Protein AF-A0A482WJI7-F1 (afdb_monomer)

Radius of gyration: 17.27 Å; Cα contacts (8 Å, |Δi|>4): 48; chains: 1; bounding box: 42×21×42 Å

Mean predicted aligned error: 4.36 Å

Secondary structure (DSSP, 8-state):
----HHHHHHHHHHHHSS--TT-S-HHHHHHHHHHHHHHHHHHHHH-HHHHTSTTHHHHHHTHHHHHHHHHHHHHHHHHHHHHHTSSPPPHHHHHHHHTT---

Solvent-accessible surface area (backbone atoms only — not comparable to full-atom values): 6239 Å² total; per-residue (Å²): 133,92,71,54,71,68,57,46,51,41,51,57,49,49,70,70,42,58,95,62,90,88,56,92,56,55,69,62,47,50,54,51,33,52,50,46,52,49,53,42,50,52,53,40,69,75,30,72,75,46,62,72,38,84,66,42,72,61,57,56,61,55,46,55,62,55,50,52,55,53,50,51,54,51,50,54,53,52,51,51,51,54,74,67,58,82,58,85,77,55,73,74,60,56,54,57,52,68,81,66,54,96,120

Structure (mmCIF, N/CA/C/O backbone):
data_AF-A0A482WJI7-F1
#
_entry.id   AF-A0A482WJI7-F1
#
loop_
_atom_site.group_PDB
_atom_site.id
_atom_site.type_symbol
_atom_site.label_atom_id
_atom_site.label_alt_id
_atom_site.label_comp_id
_atom_site.label_asym_id
_atom_site.label_entity_id
_atom_site.label_seq_id
_atom_site.pdbx_PDB_ins_code
_atom_site.Cartn_x
_atom_site.Cartn_y
_atom_site.Cartn_z
_atom_site.occupancy
_atom_site.B_iso_or_equiv
_atom_site.auth_seq_id
_atom_site.auth_comp_id
_atom_site.auth_asym_id
_atom_site.auth_atom_id
_atom_site.pdbx_PDB_model_num
ATOM 1 N N . MET A 1 1 ? 6.010 0.392 16.652 1.00 81.25 1 MET A N 1
ATOM 2 C CA . MET A 1 1 ? 4.534 0.467 16.588 1.00 81.25 1 MET A CA 1
ATOM 3 C C . MET A 1 1 ? 4.062 -0.964 16.499 1.00 81.25 1 MET A C 1
ATOM 5 O O . MET A 1 1 ? 4.483 -1.645 15.581 1.00 81.25 1 MET A O 1
ATOM 9 N N . GLU A 1 2 ? 3.310 -1.446 17.476 1.00 89.38 2 GLU A N 1
ATOM 10 C CA . GLU A 1 2 ? 2.756 -2.802 17.413 1.00 89.38 2 GLU A CA 1
ATOM 11 C C . GLU A 1 2 ? 1.526 -2.777 16.515 1.00 89.38 2 GLU A C 1
ATOM 13 O O . GLU A 1 2 ? 0.621 -1.967 16.748 1.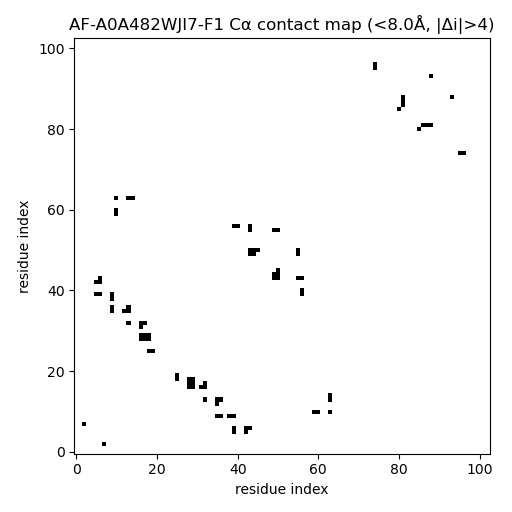00 89.38 2 GLU A O 1
ATOM 18 N N . VAL A 1 3 ? 1.526 -3.621 15.489 1.00 94.81 3 VAL A N 1
ATOM 19 C CA . VAL A 1 3 ? 0.455 -3.744 14.501 1.00 94.81 3 VAL A CA 1
ATOM 20 C C . VAL A 1 3 ? 0.023 -5.197 14.488 1.00 94.81 3 VAL A C 1
ATOM 22 O O . VAL A 1 3 ? 0.852 -6.075 14.263 1.00 94.81 3 VAL A O 1
ATOM 25 N N . ASP A 1 4 ? -1.251 -5.445 14.776 1.00 95.38 4 ASP A N 1
ATOM 26 C CA . ASP A 1 4 ? -1.810 -6.787 14.671 1.00 95.38 4 ASP A CA 1
ATOM 27 C C . ASP A 1 4 ? -1.984 -7.204 13.201 1.00 95.38 4 ASP A C 1
ATOM 29 O O . ASP A 1 4 ? -1.907 -6.389 12.276 1.00 95.38 4 ASP A O 1
ATOM 33 N N . ILE A 1 5 ? -2.216 -8.497 12.980 1.00 97.44 5 ILE A N 1
ATOM 34 C CA . ILE A 1 5 ? -2.281 -9.072 11.634 1.00 97.44 5 ILE A CA 1
ATOM 35 C C . ILE A 1 5 ? -3.422 -8.492 10.785 1.00 97.44 5 ILE A C 1
ATOM 37 O O . ILE A 1 5 ? -3.245 -8.293 9.584 1.00 97.44 5 ILE A O 1
ATOM 41 N N . SER A 1 6 ? -4.564 -8.168 11.394 1.00 97.06 6 SER A N 1
ATOM 42 C CA . SER A 1 6 ? -5.735 -7.635 10.691 1.00 97.06 6 SER A CA 1
ATOM 43 C C . SER A 1 6 ? -5.485 -6.204 10.222 1.00 97.06 6 SER A C 1
ATOM 45 O O . SER A 1 6 ? -5.748 -5.865 9.063 1.00 97.06 6 SER A O 1
ATOM 47 N N . ALA A 1 7 ? -4.913 -5.370 11.094 1.00 97.19 7 ALA A N 1
ATOM 48 C CA . ALA A 1 7 ? -4.511 -4.015 10.745 1.00 97.19 7 ALA A CA 1
ATOM 49 C C . ALA A 1 7 ? -3.410 -4.020 9.674 1.00 97.19 7 ALA A C 1
ATOM 51 O O . ALA A 1 7 ? -3.474 -3.245 8.716 1.00 97.19 7 ALA A O 1
ATOM 52 N N . PHE A 1 8 ? -2.436 -4.926 9.792 1.00 97.88 8 PHE A N 1
ATOM 53 C CA . PHE A 1 8 ? -1.368 -5.078 8.806 1.00 97.88 8 PHE A CA 1
ATOM 54 C C . PHE A 1 8 ? -1.904 -5.500 7.432 1.00 97.88 8 PHE A C 1
ATOM 56 O O . PHE A 1 8 ? -1.549 -4.885 6.428 1.00 97.88 8 PHE A O 1
ATOM 63 N N . ALA A 1 9 ? -2.822 -6.470 7.379 1.00 98.38 9 ALA A N 1
ATOM 64 C CA . ALA A 1 9 ? -3.457 -6.897 6.134 1.00 98.38 9 ALA A CA 1
ATOM 65 C C . ALA A 1 9 ? -4.189 -5.738 5.432 1.00 98.38 9 ALA A C 1
ATOM 67 O O . ALA A 1 9 ? -4.058 -5.570 4.217 1.00 98.38 9 ALA A O 1
ATOM 68 N N . CYS A 1 10 ? -4.892 -4.889 6.191 1.00 98.31 10 CYS A N 1
ATOM 69 C CA . CYS A 1 10 ? -5.524 -3.689 5.640 1.00 98.31 10 CYS A CA 1
ATOM 70 C C . CYS A 1 10 ? -4.491 -2.703 5.071 1.00 98.31 10 CYS A C 1
ATOM 72 O O . CYS A 1 10 ? -4.703 -2.162 3.990 1.00 98.31 10 CYS A O 1
ATOM 74 N N . LEU A 1 11 ? -3.357 -2.486 5.748 1.00 98.06 11 LEU A N 1
ATOM 75 C CA . LEU A 1 11 ? -2.287 -1.617 5.238 1.00 98.06 11 LEU A CA 1
ATOM 76 C C . LEU A 1 11 ? -1.645 -2.164 3.956 1.00 98.06 11 LEU A C 1
ATOM 78 O O . LEU A 1 11 ? -1.406 -1.402 3.016 1.00 98.06 11 LEU A O 1
ATOM 82 N N . CYS A 1 12 ? -1.406 -3.474 3.880 1.00 98.00 12 CYS A N 1
ATOM 83 C CA . CYS A 1 12 ? -0.937 -4.118 2.652 1.00 98.00 12 CYS A CA 1
ATOM 84 C C . CYS A 1 12 ? -1.938 -3.913 1.508 1.00 98.00 12 CYS A C 1
ATOM 86 O O . CYS A 1 12 ? -1.551 -3.494 0.416 1.00 98.00 12 CYS A O 1
ATOM 88 N N . ALA A 1 13 ? -3.229 -4.128 1.775 1.00 98.25 13 ALA A N 1
ATOM 89 C CA . ALA A 1 13 ? -4.282 -3.902 0.794 1.00 98.25 13 ALA A CA 1
ATOM 90 C C . ALA A 1 13 ? -4.337 -2.434 0.344 1.00 98.25 13 ALA A C 1
ATOM 92 O O . ALA A 1 13 ? -4.399 -2.185 -0.853 1.00 98.25 13 ALA A O 1
ATOM 93 N N . LEU A 1 14 ? -4.222 -1.461 1.254 1.00 97.94 14 LEU A N 1
ATOM 94 C CA . LEU A 1 14 ? -4.191 -0.027 0.921 1.00 97.94 14 LEU A CA 1
ATOM 95 C C . LEU A 1 14 ? -2.927 0.407 0.168 1.00 97.94 14 LEU A C 1
ATOM 97 O O . LEU A 1 14 ? -2.946 1.421 -0.527 1.00 97.94 14 LEU A O 1
ATOM 101 N N . THR A 1 15 ? -1.831 -0.344 0.279 1.00 96.38 15 THR A N 1
ATOM 102 C CA . THR A 1 15 ? -0.618 -0.093 -0.518 1.00 96.38 15 THR A CA 1
ATOM 103 C C . THR A 1 15 ? -0.854 -0.423 -1.996 1.00 96.38 15 THR A C 1
ATOM 105 O O . THR A 1 15 ? -0.356 0.279 -2.882 1.00 96.38 15 THR A O 1
ATOM 108 N N . LEU A 1 16 ? -1.641 -1.472 -2.261 1.00 95.88 16 LEU A N 1
ATOM 109 C CA . LEU A 1 16 ? -2.020 -1.906 -3.605 1.00 95.88 16 LEU A CA 1
ATOM 110 C C . LEU A 1 16 ? -3.223 -1.117 -4.149 1.00 95.88 16 LEU A C 1
ATOM 112 O O . LEU A 1 16 ? -3.177 -0.596 -5.261 1.00 95.88 16 LEU A O 1
ATOM 116 N N . ILE A 1 17 ? -4.291 -1.028 -3.357 1.00 97.12 17 ILE A N 1
ATOM 117 C CA . ILE A 1 17 ? -5.560 -0.380 -3.690 1.00 97.12 17 ILE A CA 1
ATOM 118 C C . ILE A 1 17 ? -5.476 1.091 -3.294 1.00 97.12 17 ILE A C 1
ATOM 120 O O . ILE A 1 17 ? -5.840 1.504 -2.193 1.00 97.12 17 ILE A O 1
ATOM 124 N N . THR A 1 18 ? -4.955 1.885 -4.217 1.00 93.38 18 THR A N 1
ATOM 125 C CA . THR A 1 18 ? -4.818 3.331 -4.082 1.00 93.38 18 THR A CA 1
ATOM 126 C C . THR A 1 18 ? -4.967 3.967 -5.456 1.00 93.38 18 THR A C 1
ATOM 128 O O . THR A 1 18 ? -4.762 3.303 -6.475 1.00 93.38 18 THR A O 1
ATOM 131 N N . GLU A 1 19 ? -5.329 5.242 -5.495 1.00 89.94 19 GLU A N 1
ATOM 132 C CA . GLU A 1 19 ? -5.431 5.985 -6.743 1.00 89.94 19 GLU A CA 1
ATOM 133 C C . GLU A 1 19 ? -4.088 6.001 -7.492 1.00 89.94 19 GLU A C 1
ATOM 135 O O . GLU A 1 19 ? -3.007 6.153 -6.908 1.00 89.94 19 GLU A O 1
ATOM 140 N N . ARG A 1 20 ? -4.162 5.799 -8.809 1.00 90.88 20 ARG A N 1
ATOM 141 C CA . ARG A 1 20 ? -3.031 5.810 -9.738 1.00 90.88 20 ARG A CA 1
ATOM 142 C C . ARG A 1 20 ? -3.473 6.463 -11.042 1.00 90.88 20 ARG A C 1
ATOM 144 O O . ARG A 1 20 ? -4.613 6.291 -11.473 1.00 90.88 20 ARG A O 1
ATOM 151 N N . HIS A 1 21 ? -2.557 7.163 -11.699 1.00 88.94 21 HIS A N 1
ATOM 152 C CA . HIS A 1 21 ? -2.799 7.675 -13.044 1.00 88.94 21 HIS A CA 1
ATOM 153 C C . HIS A 1 21 ? -3.005 6.519 -14.035 1.00 88.94 21 HIS A C 1
ATOM 155 O O . HIS A 1 21 ? -2.390 5.461 -13.906 1.00 88.94 21 HIS A O 1
ATOM 161 N N . GLY A 1 22 ? -3.896 6.709 -15.011 1.00 90.19 22 GLY A N 1
ATOM 162 C CA . GLY A 1 22 ? -4.171 5.717 -16.059 1.00 90.19 22 GLY A CA 1
ATOM 163 C C . GLY A 1 22 ? -5.129 4.583 -15.670 1.00 90.19 22 GLY A C 1
ATOM 164 O O . GLY A 1 22 ? -5.336 3.663 -16.463 1.00 90.19 22 GLY A O 1
ATOM 165 N N . LEU A 1 23 ? -5.744 4.623 -14.481 1.00 94.31 23 LEU A N 1
ATOM 166 C CA . LEU A 1 23 ? -6.798 3.672 -14.122 1.00 94.31 23 LEU A CA 1
ATOM 167 C C . LEU A 1 23 ? -8.006 3.817 -15.059 1.00 94.31 23 LEU A C 1
ATOM 169 O O . LEU A 1 23 ? -8.533 4.910 -15.241 1.00 94.31 23 LEU A O 1
ATOM 173 N N . LYS A 1 24 ? -8.489 2.692 -15.602 1.00 96.81 24 LYS A N 1
ATOM 174 C CA . LYS A 1 24 ? -9.710 2.659 -16.430 1.00 96.81 24 LYS A CA 1
ATOM 175 C C . LYS A 1 24 ? -10.973 2.965 -15.623 1.00 96.81 24 LYS A C 1
ATOM 177 O O . LYS A 1 24 ? -11.904 3.563 -16.142 1.00 96.81 24 LYS A O 1
ATOM 182 N N . GLU A 1 25 ? -11.004 2.531 -14.363 1.00 97.38 25 GLU A N 1
ATOM 183 C CA . GLU A 1 25 ? -12.168 2.649 -13.479 1.00 97.38 25 GLU A CA 1
ATOM 184 C C . GLU A 1 25 ? -11.765 3.227 -12.106 1.00 97.38 25 GLU A C 1
ATOM 186 O O . GLU A 1 25 ? -11.830 2.517 -11.097 1.00 97.38 25 GLU A O 1
ATOM 191 N N . PRO A 1 26 ? -11.325 4.500 -12.036 1.00 95.38 26 PRO A N 1
ATOM 192 C CA . PRO A 1 26 ? -10.798 5.100 -10.804 1.00 95.38 26 PRO A CA 1
ATOM 193 C C . PRO A 1 26 ? -11.819 5.071 -9.657 1.00 95.38 26 PRO A C 1
ATOM 195 O O . PRO A 1 26 ? -11.484 4.670 -8.545 1.00 95.38 26 PRO A O 1
ATOM 198 N N . ASN A 1 27 ? -13.093 5.343 -9.955 1.00 97.19 27 ASN A N 1
ATOM 199 C CA . ASN A 1 27 ? -14.178 5.330 -8.967 1.00 97.19 27 ASN A CA 1
ATOM 200 C C . ASN A 1 27 ? -14.363 3.956 -8.297 1.00 97.19 27 ASN A C 1
ATOM 202 O O . ASN A 1 27 ? -14.707 3.881 -7.120 1.00 97.19 27 ASN A O 1
ATOM 206 N N . LYS A 1 28 ? -14.139 2.845 -9.018 1.00 97.94 28 LYS A N 1
ATOM 207 C CA . LYS A 1 28 ? -14.228 1.500 -8.420 1.00 97.94 28 LYS A CA 1
ATOM 208 C C . LYS A 1 28 ? -13.077 1.246 -7.448 1.00 97.94 28 LYS A C 1
ATOM 210 O O . LYS A 1 28 ? -13.290 0.636 -6.401 1.00 97.94 28 LYS A O 1
ATOM 215 N N . VAL A 1 29 ? -11.875 1.715 -7.788 1.00 98.06 29 VAL A N 1
ATOM 216 C CA . VAL A 1 29 ? -10.690 1.606 -6.924 1.00 98.06 29 VAL A CA 1
ATOM 217 C C . VAL A 1 29 ? -10.875 2.443 -5.663 1.00 98.06 29 VAL A C 1
ATOM 219 O O . VAL A 1 29 ? -10.656 1.929 -4.569 1.00 98.06 29 VAL A O 1
ATOM 222 N N . GLU A 1 30 ? -11.357 3.678 -5.795 1.00 97.38 30 GLU A N 1
ATOM 223 C CA . GLU A 1 30 ? -11.664 4.555 -4.660 1.00 97.38 30 GLU A CA 1
ATOM 224 C C . GLU A 1 30 ? -12.717 3.934 -3.730 1.00 97.38 30 GLU A C 1
ATOM 226 O O . GLU A 1 30 ? -12.507 3.839 -2.521 1.00 97.38 30 GLU A O 1
ATOM 231 N N . GLN A 1 31 ? -13.824 3.418 -4.276 1.00 98.31 31 GLN A N 1
ATOM 232 C CA . GLN A 1 31 ? -14.853 2.752 -3.470 1.00 98.31 31 GLN A CA 1
ATOM 233 C C . GLN A 1 31 ? -14.301 1.547 -2.699 1.00 98.31 31 GLN A C 1
ATOM 235 O O . GLN A 1 31 ? -14.655 1.339 -1.535 1.00 98.31 31 GLN A O 1
ATOM 240 N N . LEU A 1 32 ? -13.437 0.743 -3.325 1.00 98.50 32 LEU A N 1
ATOM 241 C CA . LEU A 1 32 ? -12.793 -0.381 -2.649 1.00 98.50 32 LEU A CA 1
ATOM 242 C C . LEU A 1 32 ? -11.817 0.101 -1.568 1.00 98.50 32 LEU A C 1
ATOM 244 O O . LEU A 1 32 ? -11.822 -0.440 -0.462 1.00 98.50 32 LEU A O 1
ATOM 248 N N . GLN A 1 33 ? -11.035 1.143 -1.852 1.00 98.38 33 GLN A N 1
ATOM 249 C CA . GLN A 1 33 ? -10.143 1.767 -0.879 1.00 98.38 33 GLN A CA 1
ATOM 250 C C . GLN A 1 33 ? -10.926 2.243 0.352 1.00 98.38 33 GLN A C 1
ATOM 252 O O . GLN A 1 33 ? -10.550 1.920 1.478 1.00 98.38 33 GLN A O 1
ATOM 257 N N . MET A 1 34 ? -12.055 2.933 0.157 1.00 98.19 34 MET A N 1
ATOM 258 C CA . MET A 1 34 ? -12.906 3.408 1.253 1.00 98.19 34 MET A CA 1
ATOM 259 C C . MET A 1 34 ? -13.480 2.265 2.093 1.00 98.19 34 MET A C 1
ATOM 261 O O . MET A 1 34 ? -13.534 2.377 3.320 1.00 98.19 34 MET A O 1
ATOM 265 N N . LYS A 1 35 ? -13.851 1.139 1.468 1.00 98.56 35 LYS A N 1
ATOM 266 C CA . LYS A 1 35 ? -14.287 -0.063 2.199 1.00 98.56 35 LYS A CA 1
ATOM 267 C C . LYS A 1 35 ? -13.176 -0.602 3.099 1.00 98.56 35 LYS A C 1
ATOM 269 O O . LYS A 1 35 ? -13.432 -0.857 4.272 1.00 98.56 35 LYS A O 1
ATOM 274 N N . ILE A 1 36 ? -11.946 -0.702 2.590 1.00 98.56 36 ILE A N 1
ATOM 275 C CA . ILE A 1 36 ? -10.792 -1.177 3.372 1.00 98.56 36 ILE A CA 1
ATOM 276 C C . ILE A 1 36 ? -10.478 -0.212 4.526 1.00 98.56 36 ILE A C 1
ATOM 278 O O . ILE A 1 36 ? -10.252 -0.654 5.652 1.00 98.56 36 ILE A O 1
ATOM 282 N N . ILE A 1 37 ? -10.510 1.104 4.278 1.00 98.19 37 ILE A N 1
ATOM 283 C CA . ILE A 1 37 ? -10.312 2.127 5.319 1.00 98.19 37 ILE A CA 1
ATOM 284 C C . ILE A 1 37 ? -11.385 2.011 6.406 1.00 98.19 37 ILE A C 1
ATOM 286 O O . ILE A 1 37 ? -11.052 2.090 7.589 1.00 98.19 37 ILE A O 1
ATOM 290 N N . SER A 1 38 ? -12.653 1.795 6.034 1.00 98.19 38 SER A N 1
ATOM 291 C CA . SER A 1 38 ? -13.724 1.582 7.012 1.00 98.19 38 SER A CA 1
ATOM 292 C C . SER A 1 38 ? -13.486 0.320 7.833 1.00 98.19 38 SER A C 1
ATOM 294 O O . SER A 1 38 ? -13.530 0.397 9.054 1.00 98.19 38 SER A O 1
ATOM 296 N N . SER A 1 39 ? -13.147 -0.808 7.200 1.00 98.25 39 SER A N 1
ATOM 297 C CA . SER A 1 39 ? -12.842 -2.053 7.919 1.00 98.25 39 SER A CA 1
ATOM 298 C C . SER A 1 39 ? -11.677 -1.890 8.898 1.00 98.25 39 SER A C 1
ATOM 300 O O . SER A 1 39 ? -11.762 -2.353 10.034 1.00 98.25 39 SER A O 1
ATOM 302 N N . LEU A 1 40 ? -10.614 -1.184 8.500 1.00 98.19 40 LEU A N 1
ATOM 303 C CA . LEU A 1 40 ? -9.496 -0.872 9.391 1.00 98.19 40 LEU A CA 1
ATOM 304 C C . LEU A 1 40 ? -9.933 0.018 10.561 1.00 98.19 40 LEU A C 1
ATOM 306 O O . LEU A 1 40 ? -9.532 -0.218 11.700 1.00 98.19 40 LEU A O 1
ATOM 310 N N . ARG A 1 41 ? -10.744 1.045 10.291 1.00 97.81 41 ARG A N 1
ATOM 311 C CA . ARG A 1 41 ? -11.261 1.953 11.321 1.00 97.81 41 ARG A CA 1
ATOM 312 C C . ARG A 1 41 ? -12.123 1.207 12.332 1.00 97.81 41 ARG A C 1
ATOM 314 O O . ARG A 1 41 ? -11.945 1.417 13.530 1.00 97.81 41 ARG A O 1
ATOM 321 N N . ASP A 1 42 ? -13.013 0.340 11.866 1.00 97.69 42 ASP A N 1
ATOM 322 C CA . ASP A 1 42 ? -13.902 -0.438 12.726 1.00 97.69 42 ASP A CA 1
ATOM 323 C C . ASP A 1 42 ? -13.074 -1.413 13.577 1.00 97.69 42 ASP A C 1
ATOM 325 O O . ASP A 1 42 ? -13.204 -1.423 14.800 1.00 97.69 42 ASP A O 1
ATOM 329 N N . HIS A 1 43 ? -12.117 -2.129 12.970 1.00 96.75 43 HIS A N 1
ATOM 330 C CA . HIS A 1 43 ? -11.176 -2.996 13.694 1.00 96.75 43 HIS A CA 1
ATOM 331 C C . HIS A 1 43 ? -10.413 -2.243 14.794 1.00 96.75 43 HIS A C 1
ATOM 333 O O . HIS A 1 43 ? -10.355 -2.699 15.933 1.00 96.75 43 HIS A O 1
ATOM 339 N N . VAL A 1 44 ? -9.877 -1.057 14.491 1.00 96.06 44 VAL A N 1
ATOM 340 C CA . VAL A 1 44 ? -9.177 -0.220 15.481 1.00 96.06 44 VAL A CA 1
ATOM 341 C C . VAL A 1 44 ? -10.125 0.292 16.569 1.00 96.06 44 VAL A C 1
ATOM 343 O O . VAL A 1 44 ? -9.723 0.369 17.729 1.00 96.06 44 VAL A O 1
ATOM 346 N N . THR A 1 45 ? -11.367 0.634 16.222 1.00 95.44 45 THR A N 1
ATOM 347 C CA . THR A 1 45 ? -12.390 1.117 17.169 1.00 95.44 45 THR A CA 1
ATOM 348 C C . THR A 1 45 ? -12.753 0.051 18.198 1.00 95.44 45 THR A C 1
ATOM 350 O O . THR A 1 45 ? -12.825 0.350 19.388 1.00 95.44 45 THR A O 1
ATOM 353 N N . TYR A 1 46 ? -12.932 -1.196 17.758 1.00 94.25 46 TYR A N 1
ATOM 354 C CA . TYR A 1 46 ? -13.372 -2.296 18.620 1.00 94.25 46 TYR A CA 1
ATOM 355 C C . TYR A 1 46 ? -12.226 -3.098 19.258 1.00 94.25 46 TYR A C 1
ATOM 357 O O . TYR A 1 46 ? -12.472 -3.943 20.119 1.00 94.25 46 TYR A O 1
ATOM 365 N N . ASN A 1 47 ? -10.970 -2.825 18.898 1.00 93.44 47 ASN A N 1
ATOM 366 C CA . ASN A 1 47 ? -9.802 -3.429 19.533 1.00 93.44 47 ASN A CA 1
ATOM 367 C C . ASN A 1 47 ? -9.343 -2.603 20.753 1.00 93.44 47 ASN A C 1
ATOM 369 O O . ASN A 1 47 ? -8.806 -1.501 20.624 1.00 93.44 47 ASN A O 1
ATOM 373 N N . ALA A 1 48 ? -9.494 -3.170 21.954 1.00 89.69 48 ALA A N 1
ATOM 374 C CA . ALA A 1 48 ? -9.146 -2.512 23.215 1.00 89.69 48 ALA A CA 1
ATOM 375 C C . ALA A 1 48 ? -7.659 -2.114 23.328 1.00 89.69 48 ALA A C 1
ATOM 377 O O . ALA A 1 48 ? -7.343 -1.081 23.918 1.00 89.69 48 ALA A O 1
ATOM 378 N N . GLU A 1 49 ? -6.734 -2.894 22.763 1.00 90.06 49 GLU A N 1
ATOM 379 C CA . GLU A 1 49 ? -5.303 -2.558 22.766 1.00 90.06 49 GLU A CA 1
ATOM 380 C C . GLU A 1 49 ? -4.987 -1.399 21.820 1.00 90.06 49 GLU A C 1
ATOM 382 O O . GLU A 1 49 ? -4.135 -0.557 22.119 1.00 90.06 49 GLU A O 1
ATOM 387 N N . ALA A 1 50 ? -5.692 -1.333 20.690 1.00 88.06 50 ALA A N 1
ATOM 388 C CA . ALA A 1 50 ? -5.572 -0.241 19.736 1.00 88.06 50 ALA A CA 1
ATOM 389 C C . ALA A 1 50 ? -6.109 1.076 20.321 1.00 88.06 50 ALA A C 1
ATOM 391 O O . ALA A 1 50 ? -5.475 2.118 20.158 1.00 88.06 50 ALA A O 1
ATOM 392 N N . GLN A 1 51 ? -7.210 1.025 21.079 1.00 89.62 51 GLN A N 1
ATOM 393 C CA . GLN A 1 51 ? -7.790 2.194 21.756 1.00 89.62 51 GLN A CA 1
ATOM 394 C C . GLN A 1 51 ? -6.872 2.806 22.826 1.00 89.62 51 GLN A C 1
ATOM 396 O O . GLN A 1 51 ? -6.920 4.011 23.067 1.00 89.62 51 GLN A O 1
ATOM 401 N N . ARG A 1 52 ? -5.976 2.017 23.433 1.00 91.81 52 ARG A N 1
ATOM 402 C CA . ARG A 1 52 ? -4.970 2.532 24.385 1.00 91.81 52 ARG A CA 1
ATOM 403 C C . ARG A 1 52 ? -3.890 3.387 23.714 1.00 91.81 52 ARG A C 1
ATOM 405 O O . ARG A 1 52 ? -3.137 4.079 24.398 1.00 91.81 52 ARG A O 1
ATOM 412 N N . LYS A 1 53 ? -3.771 3.329 22.385 1.00 91.25 53 LYS A N 1
ATOM 413 C CA 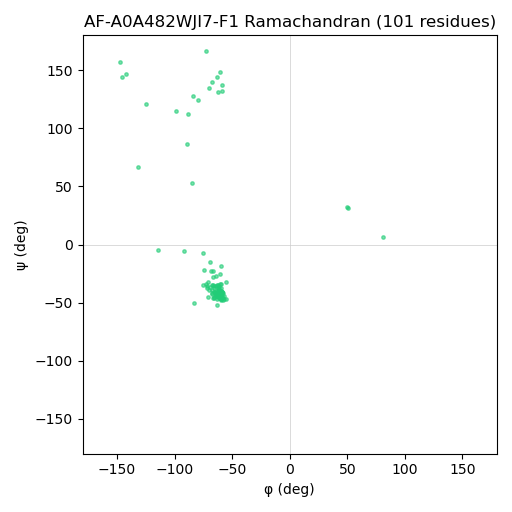. LYS A 1 53 ? -2.729 4.009 21.612 1.00 91.25 53 LYS A CA 1
ATOM 414 C C . LYS A 1 53 ? -3.302 5.311 21.038 1.00 91.25 53 LYS A C 1
ATOM 416 O O . LYS A 1 53 ? -4.172 5.300 20.172 1.00 91.25 53 LYS A O 1
ATOM 421 N N . SER A 1 54 ? -2.778 6.455 21.485 1.00 90.62 54 SER A N 1
ATOM 422 C CA . SER A 1 54 ? -3.227 7.763 20.987 1.00 90.62 54 SER A CA 1
ATOM 423 C C . SER A 1 54 ? -3.038 7.893 19.469 1.00 90.62 54 SER A C 1
ATOM 425 O O . SER A 1 54 ? -1.978 7.551 18.926 1.00 90.62 54 SER A O 1
ATOM 427 N N . HIS A 1 55 ? -4.092 8.367 18.793 1.00 92.38 55 HIS A N 1
ATOM 428 C CA . HIS A 1 55 ? -4.167 8.572 17.342 1.00 92.38 55 HIS A CA 1
ATOM 429 C C . HIS A 1 55 ? -3.714 7.360 16.504 1.00 92.38 55 HIS A C 1
ATOM 431 O O . HIS A 1 55 ? -3.173 7.524 15.409 1.00 92.38 55 HIS A O 1
ATOM 437 N N . TYR A 1 56 ? -3.925 6.135 16.999 1.00 95.19 56 TYR A N 1
ATOM 438 C CA . TYR A 1 56 ? -3.384 4.916 16.389 1.00 95.19 56 TYR A CA 1
ATOM 439 C C . TYR A 1 56 ? -3.790 4.722 14.924 1.00 95.19 56 TYR A C 1
ATOM 441 O O . TYR A 1 56 ? -2.933 4.456 14.085 1.00 95.19 56 TYR A O 1
ATOM 449 N N . PHE A 1 57 ? -5.065 4.946 14.596 1.00 96.19 57 PHE A N 1
ATOM 450 C CA . PHE A 1 57 ? -5.567 4.854 13.222 1.00 96.19 57 PHE A CA 1
ATOM 451 C C . PHE A 1 57 ? -4.836 5.804 12.258 1.00 96.19 57 PHE A C 1
ATOM 453 O O . PHE A 1 57 ? -4.358 5.382 11.208 1.00 96.19 57 PHE A O 1
ATOM 460 N N . SER A 1 58 ? -4.678 7.074 12.644 1.00 95.88 58 SER A N 1
ATOM 461 C CA . SER A 1 58 ? -3.946 8.065 11.842 1.00 95.88 58 SER A CA 1
ATOM 462 C C . SER A 1 58 ? -2.475 7.672 11.673 1.00 95.88 58 SER A C 1
ATOM 464 O O . SER A 1 58 ? -1.933 7.720 10.571 1.00 95.88 58 SER A O 1
ATOM 466 N N . ARG A 1 59 ? -1.838 7.178 12.744 1.00 96.19 59 ARG A N 1
ATOM 467 C CA . ARG A 1 59 ? -0.445 6.708 12.705 1.00 96.19 59 ARG A CA 1
ATOM 468 C C . ARG A 1 59 ? -0.246 5.491 11.802 1.00 96.19 59 ARG A C 1
ATOM 470 O O . ARG A 1 59 ? 0.800 5.398 11.166 1.00 96.19 59 ARG A O 1
ATOM 477 N N . LEU A 1 60 ? -1.219 4.579 11.735 1.00 96.81 60 LEU A N 1
ATOM 478 C CA . LEU A 1 60 ? -1.201 3.447 10.804 1.00 96.81 60 LEU A CA 1
ATOM 479 C C . LEU A 1 60 ? -1.224 3.937 9.354 1.00 96.81 60 LEU A C 1
ATOM 481 O O . LEU A 1 60 ? -0.341 3.578 8.578 1.00 96.81 60 LEU A O 1
ATOM 485 N N . LEU A 1 61 ? -2.181 4.801 9.003 1.00 96.81 61 LEU A N 1
ATOM 486 C CA . LEU A 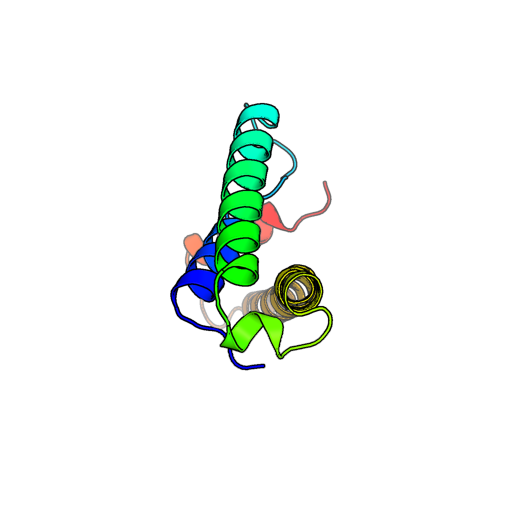1 61 ? -2.283 5.355 7.648 1.00 96.81 61 LEU A CA 1
ATOM 487 C C . LEU A 1 61 ? -1.057 6.200 7.272 1.00 96.81 61 LEU A C 1
ATOM 489 O O . LEU A 1 61 ? -0.598 6.145 6.132 1.00 96.81 61 LEU A O 1
ATOM 493 N N . GLY A 1 62 ? -0.473 6.909 8.242 1.00 96.62 62 GLY A N 1
ATOM 494 C CA . GLY A 1 62 ? 0.757 7.684 8.073 1.00 96.62 62 GLY A CA 1
ATOM 495 C C . GLY A 1 62 ? 1.977 6.857 7.647 1.00 96.62 62 GLY A C 1
ATOM 496 O O . GLY A 1 62 ? 2.917 7.415 7.086 1.00 96.62 62 GLY A O 1
ATOM 497 N N . LYS A 1 63 ? 1.954 5.527 7.816 1.00 96.50 63 LYS A N 1
ATOM 498 C CA . LYS A 1 63 ? 3.025 4.650 7.317 1.00 96.50 63 LYS A CA 1
ATOM 499 C C . LYS A 1 63 ? 3.002 4.437 5.809 1.00 96.50 63 LYS A C 1
ATOM 501 O O . LYS A 1 63 ? 4.045 4.124 5.241 1.00 96.50 63 LYS A O 1
ATOM 506 N N . LEU A 1 64 ? 1.863 4.640 5.145 1.00 96.06 64 LEU A N 1
ATOM 507 C CA . LEU A 1 64 ? 1.760 4.462 3.694 1.00 96.06 64 LEU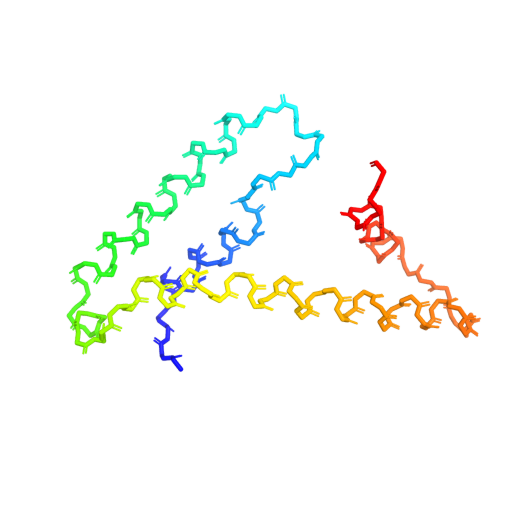 A CA 1
ATOM 508 C C . LEU A 1 64 ? 2.598 5.507 2.920 1.00 96.06 64 LEU A C 1
ATOM 510 O O . LEU A 1 64 ? 3.352 5.104 2.031 1.00 96.06 64 LEU A O 1
ATOM 514 N N . PRO A 1 65 ? 2.561 6.817 3.255 1.00 94.19 65 PRO A N 1
ATOM 515 C CA . PRO A 1 65 ? 3.487 7.796 2.683 1.00 94.19 65 PRO A CA 1
ATOM 516 C C . PRO A 1 65 ? 4.964 7.493 2.957 1.00 94.19 65 PRO A C 1
ATOM 518 O O . PRO A 1 65 ? 5.776 7.578 2.039 1.00 94.19 65 PRO A O 1
ATOM 521 N N . GLU A 1 66 ? 5.319 7.098 4.187 1.00 95.50 66 GLU A N 1
ATOM 522 C CA . GLU A 1 66 ? 6.704 6.738 4.536 1.00 95.50 66 GLU A CA 1
ATOM 523 C C . GLU A 1 66 ? 7.216 5.578 3.667 1.00 95.50 66 GLU A C 1
ATOM 525 O O . GLU A 1 66 ? 8.312 5.650 3.106 1.00 95.50 66 GLU A O 1
ATOM 530 N N . LEU A 1 67 ? 6.395 4.537 3.487 1.00 95.56 67 LEU A N 1
ATOM 531 C CA . LEU A 1 67 ? 6.710 3.402 2.620 1.00 95.56 67 LEU A CA 1
ATOM 532 C C . LEU A 1 67 ? 6.901 3.832 1.160 1.00 95.56 67 LEU A C 1
ATOM 534 O O . LEU A 1 67 ? 7.798 3.330 0.484 1.00 95.56 67 LEU A O 1
ATOM 538 N N . ARG A 1 68 ? 6.095 4.782 0.672 1.00 92.06 68 ARG A N 1
ATOM 539 C CA . ARG A 1 68 ? 6.237 5.322 -0.687 1.00 92.06 68 ARG A CA 1
ATOM 540 C C . ARG A 1 68 ? 7.593 6.003 -0.874 1.00 92.06 68 ARG A C 1
ATOM 542 O O . ARG A 1 68 ? 8.255 5.752 -1.878 1.00 92.06 68 ARG A O 1
ATOM 549 N N . SER A 1 69 ? 8.031 6.794 0.103 1.00 93.12 69 SER A N 1
ATOM 550 C CA . SER A 1 69 ? 9.351 7.434 0.081 1.00 93.12 69 SER A CA 1
ATOM 551 C C . SER A 1 69 ? 10.489 6.409 0.074 1.00 93.12 69 SER A C 1
ATOM 553 O O . SER A 1 69 ? 11.413 6.534 -0.729 1.00 93.12 69 SER A O 1
ATOM 555 N N . LEU A 1 70 ? 10.409 5.361 0.905 1.00 96.06 70 LEU A N 1
ATOM 556 C CA . LEU A 1 70 ? 11.393 4.269 0.875 1.00 96.06 70 LEU A CA 1
ATOM 557 C C . LEU A 1 70 ? 11.386 3.523 -0.467 1.00 96.06 70 LEU A C 1
ATOM 559 O O . LEU A 1 70 ? 12.447 3.200 -0.997 1.00 96.06 70 LEU A O 1
ATOM 563 N N . SER A 1 71 ? 10.208 3.277 -1.043 1.00 93.31 71 SER A N 1
ATOM 564 C CA . SER A 1 71 ? 10.085 2.611 -2.343 1.00 93.31 71 SER A CA 1
ATOM 565 C C . SER A 1 71 ? 10.793 3.389 -3.455 1.00 93.31 71 SER A C 1
ATOM 567 O O . SER A 1 71 ? 11.411 2.768 -4.317 1.00 93.31 71 SER A O 1
ATOM 569 N N . VAL A 1 72 ? 10.748 4.725 -3.432 1.00 91.69 72 VAL A N 1
ATOM 570 C CA . VAL A 1 72 ? 11.474 5.568 -4.399 1.00 91.69 72 VAL A CA 1
ATOM 571 C C . VAL A 1 72 ? 12.989 5.419 -4.237 1.00 91.69 72 VAL A C 1
ATOM 573 O O . VAL A 1 72 ? 13.692 5.289 -5.236 1.00 91.69 72 VAL A O 1
ATOM 576 N N . GLN A 1 73 ? 13.501 5.361 -3.004 1.00 94.12 73 GLN A N 1
ATOM 577 C CA . GLN A 1 73 ? 14.930 5.107 -2.764 1.00 94.12 73 GLN A CA 1
ATOM 578 C C . GLN A 1 73 ? 15.356 3.725 -3.28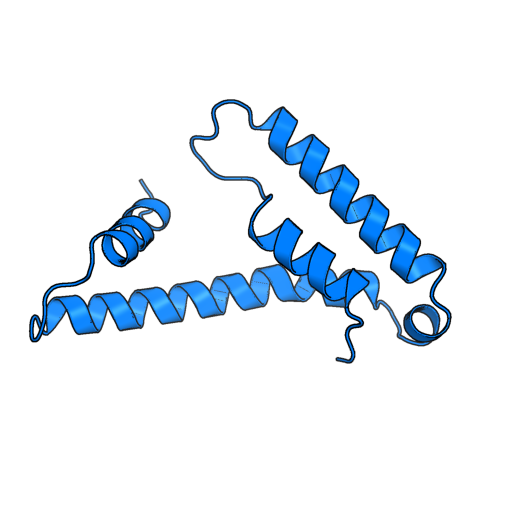4 1.00 94.12 73 GLN A C 1
ATOM 580 O O . GLN A 1 73 ? 16.419 3.584 -3.889 1.00 94.12 73 GLN A O 1
ATOM 585 N N . GLY A 1 74 ? 14.502 2.710 -3.114 1.00 93.62 74 GLY A N 1
ATOM 586 C CA . GLY A 1 74 ? 14.716 1.383 -3.696 1.00 93.62 74 GLY A CA 1
ATOM 587 C C . GLY A 1 74 ? 14.832 1.431 -5.222 1.00 93.62 74 GLY A C 1
ATOM 588 O O . GLY A 1 74 ? 15.779 0.881 -5.782 1.00 93.62 74 GLY A O 1
ATOM 589 N N . LEU A 1 75 ? 13.933 2.158 -5.892 1.00 92.00 75 LEU A N 1
ATOM 590 C CA . LEU A 1 75 ? 13.991 2.355 -7.345 1.00 92.00 75 LEU A CA 1
ATOM 591 C C . LEU A 1 75 ? 15.262 3.086 -7.788 1.00 92.00 75 LEU A C 1
ATOM 593 O O . LEU A 1 75 ? 15.873 2.676 -8.771 1.00 92.00 75 LEU A O 1
ATOM 597 N N . GLN A 1 76 ? 15.708 4.110 -7.054 1.00 92.12 76 GLN A N 1
ATOM 598 C CA . GLN A 1 76 ? 16.977 4.796 -7.335 1.00 92.12 76 GLN A CA 1
ATOM 599 C C . GLN A 1 76 ? 18.170 3.837 -7.251 1.00 92.12 76 GLN A C 1
ATOM 601 O O . GLN A 1 76 ? 19.066 3.883 -8.095 1.00 92.12 76 GLN A O 1
ATOM 606 N N . ARG A 1 77 ? 18.173 2.926 -6.268 1.00 94.31 77 ARG A N 1
ATOM 607 C CA . ARG A 1 77 ? 19.233 1.920 -6.152 1.00 94.31 77 ARG A CA 1
ATOM 608 C C . ARG A 1 77 ? 19.192 0.911 -7.298 1.00 94.31 77 ARG A C 1
ATOM 610 O O . ARG A 1 77 ? 20.245 0.592 -7.838 1.00 94.31 77 ARG A O 1
ATOM 617 N N . ILE A 1 78 ? 18.010 0.433 -7.684 1.00 92.44 78 ILE A N 1
ATOM 618 C CA . ILE A 1 78 ? 17.862 -0.484 -8.826 1.00 92.44 78 ILE A CA 1
ATOM 619 C C . ILE A 1 78 ? 18.283 0.214 -10.127 1.00 92.44 78 ILE A C 1
ATOM 621 O O . 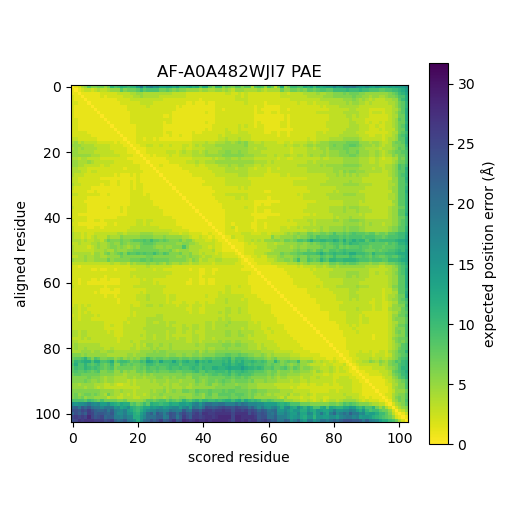ILE A 1 78 ? 18.970 -0.391 -10.944 1.00 92.44 78 ILE A O 1
ATOM 625 N N . PHE A 1 79 ? 17.938 1.492 -10.302 1.00 91.06 79 PHE A N 1
ATOM 626 C CA . PHE A 1 79 ? 18.366 2.284 -11.455 1.00 91.06 79 PHE A CA 1
ATOM 627 C C . PHE A 1 79 ? 19.891 2.367 -11.545 1.00 91.06 79 PHE A C 1
ATOM 629 O O . PHE A 1 79 ? 20.456 2.152 -12.611 1.00 91.06 79 PHE A O 1
ATOM 636 N N . TYR A 1 80 ? 20.562 2.609 -10.417 1.00 92.06 80 TYR A N 1
ATOM 637 C CA . TYR A 1 80 ? 22.021 2.606 -10.360 1.00 92.06 80 TYR A CA 1
ATOM 638 C C . TY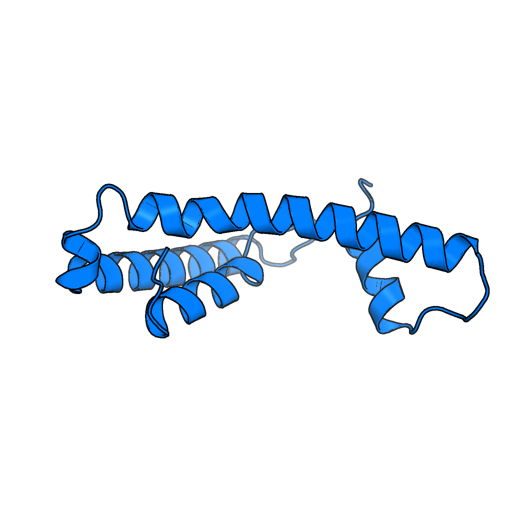R A 1 80 ? 22.619 1.253 -10.772 1.00 92.06 80 TYR A C 1
ATOM 640 O O . TYR A 1 80 ? 23.506 1.220 -11.614 1.00 92.06 80 TYR A O 1
ATOM 648 N N . LEU A 1 81 ? 22.092 0.138 -10.253 1.00 92.69 81 LEU A N 1
ATOM 649 C CA . LEU A 1 81 ? 22.548 -1.206 -10.641 1.00 92.69 81 LEU A CA 1
ATOM 650 C C . LEU A 1 81 ? 22.335 -1.482 -12.136 1.00 92.69 81 LEU A C 1
ATOM 652 O O . LEU A 1 81 ? 23.162 -2.123 -12.775 1.00 92.69 81 LEU A O 1
ATOM 656 N N . LYS A 1 82 ? 21.237 -0.973 -12.703 1.00 89.44 82 LYS A N 1
ATOM 657 C CA . LYS A 1 82 ? 20.969 -1.066 -14.138 1.00 89.44 82 LYS A CA 1
ATOM 658 C C . LYS A 1 82 ? 21.970 -0.252 -14.969 1.00 89.44 82 LYS A C 1
ATOM 660 O O . LYS A 1 82 ? 22.322 -0.685 -16.056 1.00 89.44 82 LYS A O 1
ATOM 665 N N . LEU A 1 83 ? 22.438 0.895 -14.470 1.00 90.25 83 LEU A N 1
ATOM 666 C CA . LEU A 1 83 ? 23.492 1.682 -15.124 1.00 90.25 83 LEU A CA 1
ATOM 667 C C . LEU A 1 83 ? 24.871 1.017 -15.050 1.00 90.25 83 LEU A C 1
ATOM 669 O O . LEU A 1 83 ? 25.670 1.205 -15.961 1.00 90.25 83 LEU A O 1
ATOM 673 N N . GLU A 1 84 ? 25.159 0.271 -13.980 1.00 93.44 84 GLU A N 1
ATOM 674 C CA . GLU A 1 84 ? 26.399 -0.512 -13.876 1.00 93.44 84 GLU A CA 1
ATOM 675 C C . GLU A 1 84 ? 26.452 -1.667 -14.890 1.00 93.44 84 GLU A C 1
ATOM 677 O O . GLU A 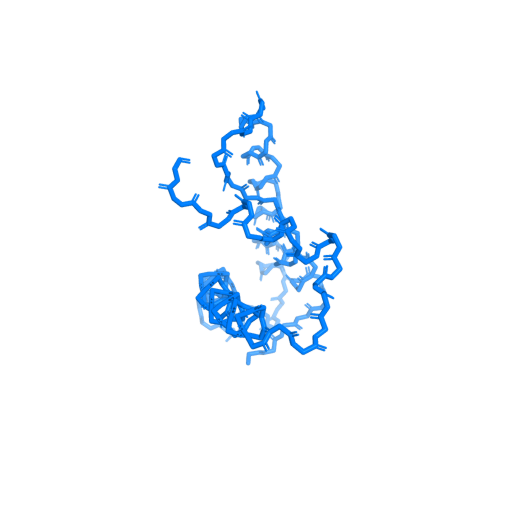1 84 ? 27.542 -2.135 -15.207 1.00 93.44 84 GLU A O 1
ATOM 682 N N . ASP A 1 85 ? 25.292 -2.118 -15.385 1.00 89.69 85 ASP A N 1
ATOM 683 C CA . ASP A 1 85 ? 25.119 -3.119 -16.450 1.00 89.69 85 ASP A CA 1
ATOM 684 C C . ASP A 1 85 ? 25.915 -4.425 -16.239 1.00 89.69 85 ASP A C 1
ATOM 686 O O . ASP A 1 85 ? 26.350 -5.093 -17.174 1.00 89.69 85 ASP A O 1
ATOM 690 N N . LEU A 1 86 ? 26.110 -4.815 -14.973 1.00 93.00 86 LEU A N 1
ATOM 691 C CA . LEU A 1 86 ? 26.805 -6.058 -14.618 1.00 93.00 86 LEU A CA 1
ATOM 692 C C . LEU A 1 86 ? 25.953 -7.296 -14.920 1.00 93.00 86 LEU A C 1
ATOM 694 O O . LEU A 1 86 ? 26.482 -8.358 -15.249 1.00 93.00 86 LEU A O 1
ATOM 698 N N . VAL A 1 87 ? 24.633 -7.164 -14.765 1.00 93.31 87 VAL A N 1
ATOM 699 C CA . VAL A 1 87 ? 23.630 -8.179 -15.100 1.00 93.31 87 VAL A CA 1
ATOM 700 C C . VAL A 1 87 ? 22.353 -7.499 -15.600 1.00 93.31 87 VAL A C 1
ATOM 702 O O . VAL A 1 87 ? 21.970 -6.455 -15.065 1.00 93.31 87 VAL A O 1
ATOM 705 N N . PRO A 1 88 ? 21.644 -8.092 -16.575 1.00 88.81 88 PRO A N 1
ATOM 706 C CA . PRO A 1 88 ? 20.395 -7.527 -17.062 1.00 88.81 88 PRO A CA 1
ATOM 707 C C . PRO A 1 88 ? 19.304 -7.595 -15.987 1.00 88.81 88 PRO A C 1
ATOM 709 O O . PRO A 1 88 ? 19.149 -8.603 -15.289 1.00 88.81 88 PRO A O 1
ATOM 712 N N . ALA A 1 89 ? 18.502 -6.534 -15.881 1.00 89.69 89 ALA A N 1
ATOM 713 C CA . ALA A 1 89 ? 17.360 -6.514 -14.978 1.00 89.69 89 ALA A CA 1
ATOM 714 C C . ALA A 1 89 ? 16.250 -7.461 -15.486 1.00 89.69 89 ALA A C 1
ATOM 716 O O . ALA A 1 89 ? 15.896 -7.431 -16.667 1.00 89.69 89 ALA A O 1
ATOM 717 N N . PRO A 1 90 ? 15.650 -8.294 -14.614 1.00 93.50 90 PRO A N 1
ATOM 718 C CA . PRO A 1 90 ? 14.515 -9.124 -15.002 1.00 93.50 90 PRO A CA 1
ATOM 719 C C . PRO A 1 90 ? 13.317 -8.281 -15.481 1.00 93.50 90 PRO A C 1
ATOM 721 O O . PRO A 1 90 ? 13.069 -7.216 -14.911 1.00 93.50 90 PRO A O 1
ATOM 724 N N . PRO A 1 91 ? 12.482 -8.772 -16.420 1.00 91.06 91 PRO A N 1
ATOM 725 C CA . PRO A 1 91 ? 11.356 -8.003 -16.970 1.00 91.06 91 PRO A CA 1
ATOM 726 C C . PRO A 1 91 ? 10.369 -7.463 -15.922 1.00 91.06 91 PRO A C 1
ATOM 728 O O . PRO A 1 91 ? 9.794 -6.391 -16.085 1.00 91.06 91 PRO A O 1
ATOM 731 N N . LEU A 1 92 ? 10.179 -8.179 -14.810 1.00 90.56 92 LEU A N 1
ATOM 732 C CA . LEU A 1 92 ? 9.322 -7.712 -13.718 1.00 90.56 92 LEU A CA 1
ATOM 733 C C . LEU A 1 92 ? 9.885 -6.462 -13.023 1.00 90.56 92 LEU A C 1
ATOM 735 O O . LEU A 1 92 ? 9.117 -5.597 -12.611 1.00 90.56 92 LEU A O 1
ATOM 739 N N . ILE A 1 93 ? 11.211 -6.367 -12.905 1.00 91.12 93 ILE A N 1
ATOM 740 C CA . ILE A 1 93 ? 11.900 -5.203 -12.338 1.00 91.12 93 ILE A CA 1
ATOM 741 C C . ILE A 1 93 ? 11.814 -4.020 -13.305 1.00 91.12 93 ILE A C 1
ATOM 743 O O . ILE A 1 93 ? 11.573 -2.897 -12.873 1.00 91.12 93 ILE A O 1
ATOM 747 N N . GLU A 1 94 ? 11.909 -4.274 -14.611 1.00 89.19 94 GLU A N 1
ATOM 748 C CA . GLU A 1 94 ? 11.739 -3.245 -15.645 1.00 89.19 94 GLU A CA 1
ATOM 749 C C . 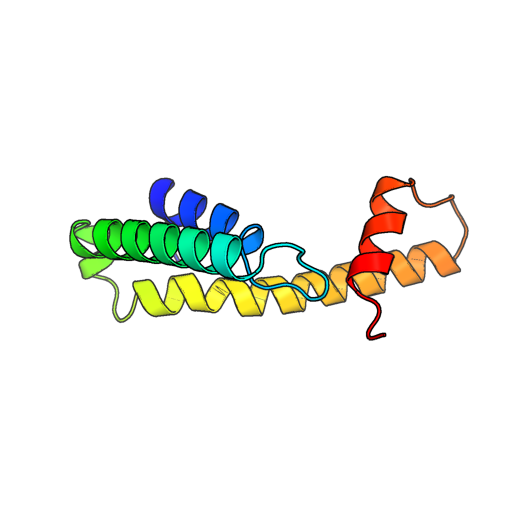GLU A 1 94 ? 10.370 -2.556 -15.568 1.00 89.19 94 GLU A C 1
ATOM 751 O O . GLU A 1 94 ? 10.273 -1.328 -15.616 1.00 89.19 94 GLU A O 1
ATOM 756 N N . ASN A 1 95 ? 9.305 -3.330 -15.338 1.00 88.62 95 ASN A N 1
ATOM 757 C CA . ASN A 1 95 ? 7.951 -2.792 -15.179 1.00 88.62 95 ASN A CA 1
ATOM 758 C C . ASN A 1 95 ? 7.817 -1.818 -13.996 1.00 88.62 95 ASN A C 1
ATOM 760 O O . ASN A 1 95 ? 6.944 -0.947 -14.016 1.00 88.62 95 ASN A O 1
ATOM 764 N N . MET A 1 96 ? 8.673 -1.931 -12.973 1.00 87.50 96 MET A N 1
ATOM 765 C CA . MET A 1 96 ? 8.647 -1.015 -11.830 1.00 87.50 96 MET A CA 1
ATOM 766 C C . MET A 1 96 ? 9.052 0.410 -12.227 1.00 87.50 96 MET A C 1
ATOM 768 O O . MET A 1 96 ? 8.560 1.366 -11.628 1.00 87.50 96 MET A O 1
ATOM 772 N N . PHE A 1 97 ? 9.882 0.566 -13.264 1.00 81.62 97 PHE A N 1
ATOM 773 C CA . PHE A 1 97 ? 10.284 1.878 -13.767 1.00 81.62 97 PHE A CA 1
ATOM 774 C C . PHE A 1 97 ? 9.175 2.557 -14.571 1.00 81.62 97 PHE A C 1
ATOM 776 O O . PHE A 1 97 ? 8.989 3.765 -14.434 1.00 81.62 97 PHE A O 1
ATOM 783 N N . VAL A 1 98 ? 8.370 1.793 -15.317 1.00 74.12 98 VAL A N 1
ATOM 784 C CA . VAL A 1 98 ? 7.228 2.314 -16.095 1.00 74.12 98 VAL A CA 1
ATOM 785 C C . VAL A 1 98 ? 6.201 3.007 -15.193 1.00 74.12 98 VAL A C 1
ATOM 787 O O . VAL A 1 98 ? 5.694 4.068 -15.535 1.00 74.12 98 VAL A O 1
ATOM 790 N N . ALA A 1 99 ? 5.938 2.452 -14.007 1.00 63.38 99 ALA A N 1
ATOM 791 C CA . ALA A 1 99 ? 4.992 3.013 -13.038 1.00 63.38 99 ALA A CA 1
ATOM 792 C C . ALA A 1 99 ? 5.519 4.248 -12.273 1.00 63.38 99 ALA A C 1
ATOM 794 O O . ALA A 1 99 ? 4.776 4.847 -11.492 1.00 63.38 99 ALA A O 1
ATOM 795 N N . SER A 1 100 ? 6.799 4.591 -12.444 1.00 59.94 100 SER A N 1
ATOM 796 C CA . SER A 1 100 ? 7.503 5.629 -11.676 1.00 59.94 100 SER A CA 1
ATOM 797 C C . SER A 1 100 ? 7.945 6.833 -12.507 1.00 59.94 100 SER A C 1
ATOM 799 O O . SER A 1 100 ? 8.462 7.801 -11.948 1.00 59.94 100 SER A O 1
ATOM 801 N N . LEU A 1 101 ? 7.752 6.787 -13.826 1.00 47.31 101 LEU A N 1
ATOM 802 C CA . LEU A 1 101 ? 8.144 7.872 -14.710 1.00 47.31 101 LEU A CA 1
ATOM 803 C C . LEU A 1 101 ? 7.042 8.949 -14.743 1.00 47.31 101 LEU A C 1
ATOM 805 O O . LEU A 1 101 ? 5.879 8.617 -14.958 1.00 47.31 101 LEU A O 1
ATOM 809 N N . PRO A 1 102 ? 7.379 10.229 -14.495 1.00 50.72 102 PRO A N 1
ATOM 810 C CA . PRO A 1 102 ? 6.410 11.312 -14.343 1.00 50.72 102 PRO A CA 1
ATOM 811 C C . PRO A 1 102 ? 5.991 11.906 -15.699 1.00 50.72 102 PRO A C 1
ATOM 813 O O . PRO A 1 102 ? 6.116 13.114 -15.899 1.00 50.72 102 PRO A O 1
ATOM 816 N N . PHE A 1 103 ? 5.539 11.072 -16.636 1.00 47.00 103 PHE A N 1
ATOM 817 C CA . PHE A 1 103 ? 4.949 11.527 -17.899 1.00 47.00 103 PHE A CA 1
ATOM 818 C C . PHE A 1 103 ? 3.476 11.140 -18.018 1.00 47.00 103 PHE A C 1
ATOM 820 O O . PHE A 1 103 ? 3.110 10.029 -17.574 1.00 47.00 103 PHE A O 1
#

pLDDT: mean 91.94, std 9.67, range [47.0, 98.56]

Sequence (103 aa):
MEVDISAFACLCALTLITERHGLKEPNKVEQLQMKIISSLRDHVTYNAEAQRKSHYFSRLLGKLPELRSLSVQGLQRIFYLKLEDLVPAPPLIENMFVASLPF

InterPro domains:
  IPR000536 Nuclear hormone receptor, ligand-binding domain [PF00104] (2-83)
  IPR000536 Nuclear hormone receptor, ligand-binding domain [PS51843] (1-100)
  IPR001723 Nuclear hormone receptor [PR00398] (1-16)
  IPR001723 Nuclear hormone receptor [PR00398] (59-76)
  IPR003070 Nuclear receptor subfamily 4 group A member 1-3 [PR01284] (26-43)
  IPR003070 Nuclear receptor subfamily 4 group A member 1-3 [PR01284] (59-79)
  IPR003070 Nuclear receptor subfamily 4 group A member 1-3 [PR01284] (80-101)
  IPR035500 Nuclear hormone receptor-like domain superfamily [G3DSA:1.10.565.10] (1-103)
  IPR035500 Nuclear hormone receptor-like domain superfamily [SSF48508] (1-100)

Organism: Laodelphax striatellus (NCBI:txid195883)

Nearest PDB structures (foldseek):
  1ovl-assembly1_A  TM=9.093E-01  e=1.440E-08  Homo sapiens
  1ovl-assembly1_D  TM=9.272E-01  e=2.065E-08  Homo sapiens
  5y41-assembly3_A  TM=8.826E-01  e=4.784E-08  Homo sapiens
  5y41-assembly3_B  TM=8.889E-01  e=8.210E-08  Homo sapiens
  3v3q-assembly1_B  TM=9.308E-01  e=2.568E-07  Homo sapiens

Foldseek 3Di:
DDDDPLLVVLLVVLLVLDDAPPDPCRVVSVVVNVVSLVSNVVVLVPDPVSVVDPPSSVVSVVVSVVVVVVVVVVLVVVVVVVVVPPDHDDPVNVVSVVRVDPD